Protein AF-T1AIX9-F1 (afdb_monomer_lite)

Radius of gyration: 24.46 Å; chains: 1; bounding box: 57×51×63 Å

Foldseek 3Di:
DDPDPDALALCVQPVVQCPVVVPLAAAEDDAPSHDAPVVLVSGHQHYHPPDCVPPVVVVCCVVVVDPVVSNVSSCVRVVVVCVVVVCVVVPDDDDPPDDPCDPVNVVVVVVCVVVPDDDPDQPPVCPPDDPPDDDDDDDPPSDPDDPDDDPPPPPD

InterPro domains:
  IPR017853 Glycoside hydrolase superfamily [SSF51445] (10-115)
  IPR036881 Glycoside hydrolase family 3 C-terminal domain superfamily [G3DSA:3.40.50.1700] (102-154)
  IPR036962 Glycoside hydrolase, family 3, N-terminal domain superfamily [G3DSA:3.20.20.300] (8-101)
  IPR050288 Cellulose-degrading glycosyl hydrolase 3 [PTHR42715] (10-147)

Organism: NCBI:txid410659

pLDDT: mean 87.43, std 16.59, range [28.42, 98.19]

Sequence (156 aa):
GQRAVQLPEPHLLTNVLRQEWDFSGFVTTDYTALHSLSGAMAGADVELPARLYGRPLQEAVAEGKISRMVINTMVAPVLDQLFRFNLINHPRSATMSAVASTAAHREISTRIAEAGTVLLKNAQHLLPLAASEKIVVIGPAASAQVTVRRWRQCCG

Secondary structure (DSSP, 8-state):
------SS-HIIIIIIIIIIS---S--BPPTT---STHHHHHT--B-SSSSSTTHHHHHHHHTTSS-HHHHHHHHHHHHHHHHHTTTTTSPPP--TTS--S-HHHHHHHHHHHHHT------GGG-PSPPTTS-----STT-SSS----GGGGTT-

Structure (mmCIF, N/CA/C/O backbone):
data_AF-T1AIX9-F1
#
_entry.id   AF-T1AIX9-F1
#
loop_
_atom_site.group_PDB
_atom_site.id
_atom_site.type_symbol
_atom_site.label_atom_id
_atom_site.label_alt_id
_atom_site.label_comp_id
_atom_site.label_asym_id
_atom_site.label_entity_id
_atom_site.label_seq_id
_atom_site.pdbx_PDB_ins_code
_atom_site.Cartn_x
_atom_site.Cartn_y
_atom_site.Cartn_z
_atom_site.occupancy
_atom_site.B_iso_or_equiv
_atom_site.auth_seq_id
_atom_site.auth_comp_id
_atom_site.auth_asym_id
_atom_site.auth_atom_id
_atom_site.pdbx_PDB_model_num
ATOM 1 N N . GLY A 1 1 ? 0.554 29.554 4.368 1.00 33.88 1 GLY A N 1
ATOM 2 C CA . GLY A 1 1 ? -0.177 28.869 5.447 1.00 33.88 1 GLY A CA 1
ATOM 3 C C . GLY A 1 1 ? -0.189 27.395 5.142 1.00 33.88 1 GLY A C 1
ATOM 4 O O . GLY A 1 1 ? -0.842 26.999 4.188 1.00 33.88 1 GLY A O 1
ATOM 5 N N . GLN A 1 2 ? 0.614 26.613 5.859 1.00 30.19 2 GLN A N 1
ATOM 6 C CA . GLN A 1 2 ? 0.671 25.166 5.682 1.00 30.19 2 GLN A CA 1
ATOM 7 C C . GLN A 1 2 ? -0.659 24.589 6.168 1.00 30.19 2 GLN A C 1
ATOM 9 O O . GLN A 1 2 ? -0.965 24.672 7.355 1.00 30.19 2 GLN A O 1
ATOM 14 N N . ARG A 1 3 ? -1.472 24.052 5.250 1.00 37.78 3 ARG A N 1
ATOM 15 C CA . ARG A 1 3 ? -2.524 23.111 5.635 1.00 37.78 3 ARG A CA 1
ATOM 16 C C . ARG A 1 3 ? -1.790 21.938 6.269 1.00 37.78 3 ARG A C 1
ATOM 18 O O . ARG A 1 3 ? -1.126 21.183 5.563 1.00 37.78 3 ARG A O 1
ATOM 25 N N . ALA A 1 4 ? -1.831 21.863 7.596 1.00 39.56 4 ALA A N 1
ATOM 26 C CA . ALA A 1 4 ? -1.485 20.649 8.304 1.00 39.56 4 ALA A CA 1
ATOM 27 C C . ALA A 1 4 ? -2.237 19.506 7.615 1.00 39.56 4 ALA A C 1
ATOM 29 O O . ALA A 1 4 ? -3.404 19.672 7.256 1.00 39.56 4 ALA A O 1
ATOM 30 N N . VAL A 1 5 ? -1.552 18.391 7.370 1.00 43.50 5 VAL A N 1
ATOM 31 C CA . VAL A 1 5 ? -2.204 17.142 6.983 1.00 43.50 5 VAL A CA 1
ATOM 32 C C . VAL A 1 5 ? -3.197 16.849 8.099 1.00 43.50 5 VAL A C 1
ATOM 34 O O . VAL A 1 5 ? -2.815 16.492 9.212 1.00 43.50 5 VAL A O 1
ATOM 37 N N . GLN A 1 6 ? -4.456 17.185 7.840 1.00 44.22 6 GLN A N 1
ATOM 38 C CA . GLN A 1 6 ? -5.519 17.050 8.810 1.00 44.22 6 GLN A CA 1
ATOM 39 C C . GLN A 1 6 ? -5.670 15.548 9.067 1.00 44.22 6 GLN A C 1
ATOM 41 O O . GLN A 1 6 ? -5.552 14.751 8.136 1.00 44.22 6 GLN A O 1
ATOM 46 N N . LEU A 1 7 ? -5.853 15.208 10.345 1.00 50.72 7 LEU A N 1
ATOM 47 C CA . LEU A 1 7 ? -6.181 13.890 10.903 1.00 50.72 7 LEU A CA 1
ATOM 48 C C . LEU A 1 7 ? -7.071 13.058 9.962 1.00 50.72 7 LEU A C 1
ATOM 50 O O . LEU A 1 7 ? -7.785 13.672 9.172 1.00 50.72 7 LEU A O 1
ATOM 54 N N . PRO A 1 8 ? -7.101 11.711 10.066 1.00 56.38 8 PRO A N 1
ATOM 55 C CA . PRO A 1 8 ? -8.017 10.886 9.274 1.00 56.38 8 PRO A CA 1
ATOM 56 C C . PRO A 1 8 ? -9.398 11.537 9.247 1.00 56.38 8 PRO A C 1
ATOM 58 O O . PRO A 1 8 ? -10.033 11.748 10.279 1.00 56.38 8 PRO A O 1
ATOM 61 N N . GLU A 1 9 ? -9.765 11.995 8.060 1.00 68.56 9 GLU A N 1
ATOM 62 C CA . GLU A 1 9 ? -10.901 12.870 7.862 1.00 68.56 9 GLU A CA 1
ATOM 63 C C . GLU A 1 9 ? -12.065 11.953 7.464 1.00 68.56 9 GLU A C 1
ATOM 65 O O . GLU A 1 9 ? -11.905 11.153 6.532 1.00 68.56 9 GLU A O 1
ATOM 70 N N . PRO A 1 10 ? -13.193 11.974 8.202 1.00 80.12 10 PRO A N 1
ATOM 71 C CA . PRO A 1 10 ? -14.295 11.051 7.960 1.00 80.12 10 PRO A CA 1
ATOM 72 C C . PRO A 1 10 ? -14.787 11.070 6.513 1.00 80.12 10 PRO A C 1
ATOM 74 O O . PRO A 1 10 ? -15.160 10.019 5.996 1.00 80.12 10 PRO A O 1
ATOM 77 N N . HIS A 1 11 ? -14.757 12.214 5.825 1.00 90.56 11 HIS A N 1
ATOM 78 C CA . HIS A 1 11 ? -15.195 12.260 4.437 1.00 90.56 11 HIS A CA 1
ATOM 79 C C . HIS A 1 11 ? -14.294 11.436 3.502 1.00 90.56 11 HIS A C 1
ATOM 81 O O . HIS A 1 11 ? -14.835 10.681 2.700 1.00 90.56 11 HIS A O 1
ATOM 87 N N . LEU A 1 12 ? -12.964 11.441 3.636 1.00 94.50 12 LEU A N 1
ATOM 88 C CA . LEU A 1 12 ? -12.120 10.567 2.802 1.00 94.50 12 LEU A CA 1
ATOM 89 C C . LEU A 1 12 ? -12.279 9.075 3.129 1.00 94.50 12 LEU A C 1
ATOM 91 O O . LEU A 1 12 ? -12.477 8.261 2.228 1.00 94.50 12 LEU A O 1
ATOM 95 N N . LEU A 1 13 ? -12.167 8.701 4.406 1.00 94.38 13 LEU A N 1
ATOM 96 C CA . LEU A 1 13 ? -12.134 7.286 4.799 1.00 94.38 13 LEU A CA 1
ATOM 97 C C . LEU A 1 13 ? -13.515 6.631 4.842 1.00 94.38 13 LEU A C 1
ATOM 99 O O . LEU A 1 13 ? -13.611 5.417 4.682 1.00 94.38 13 LEU A O 1
ATOM 103 N N . THR A 1 14 ? -14.574 7.406 5.065 1.00 92.06 14 THR A N 1
ATOM 104 C CA . THR A 1 14 ? -15.940 6.882 5.141 1.00 92.06 14 THR A CA 1
ATOM 105 C C . THR A 1 14 ? -16.732 7.248 3.896 1.00 92.06 14 THR A C 1
ATOM 107 O O . THR A 1 14 ? -17.184 6.344 3.199 1.00 92.06 14 THR A O 1
ATOM 110 N N . ASN A 1 15 ? -16.880 8.534 3.571 1.00 94.12 15 ASN A N 1
ATOM 111 C CA . ASN A 1 15 ? -17.755 8.927 2.463 1.00 94.12 15 ASN A CA 1
ATOM 112 C C . ASN A 1 15 ? -17.165 8.487 1.116 1.00 94.12 15 ASN A C 1
ATOM 114 O O . ASN A 1 15 ? -17.794 7.727 0.392 1.00 94.12 15 ASN A O 1
ATOM 118 N N . VAL A 1 16 ? -15.928 8.869 0.808 1.00 96.44 16 VAL A N 1
ATOM 119 C CA . VAL A 1 16 ? -15.311 8.519 -0.477 1.00 96.44 16 VAL A CA 1
ATOM 120 C C . VAL A 1 16 ? -14.956 7.033 -0.516 1.00 96.44 16 VAL A C 1
ATOM 122 O O . VAL A 1 16 ? -15.467 6.287 -1.347 1.00 96.44 16 VAL A O 1
ATOM 125 N N . LEU A 1 17 ? -14.103 6.570 0.401 1.00 96.62 17 LEU A N 1
ATOM 126 C CA . LEU A 1 17 ? -13.571 5.210 0.331 1.00 96.62 17 LEU A CA 1
ATOM 127 C C . LEU A 1 17 ? -14.654 4.138 0.532 1.00 96.62 17 LEU A C 1
ATOM 129 O O . LEU A 1 17 ? -14.712 3.186 -0.241 1.00 96.62 17 LEU A O 1
ATOM 133 N N . ARG A 1 18 ? -15.503 4.256 1.560 1.00 94.25 18 ARG A N 1
ATOM 134 C CA . ARG A 1 18 ? -16.483 3.202 1.873 1.00 94.25 18 ARG A CA 1
ATOM 135 C C . ARG A 1 18 ? -17.811 3.382 1.148 1.00 94.25 18 ARG A C 1
ATOM 137 O O . ARG A 1 18 ? -18.366 2.382 0.722 1.00 94.25 18 ARG A O 1
ATOM 144 N N . GLN A 1 19 ? -18.337 4.604 1.026 1.00 95.25 19 GLN A N 1
ATOM 145 C CA . GLN A 1 19 ? -19.666 4.810 0.430 1.00 95.25 19 GLN A CA 1
ATOM 146 C C . GLN A 1 19 ? -19.600 4.987 -1.090 1.00 95.25 19 GLN A C 1
ATOM 148 O O . GLN A 1 19 ? -20.379 4.359 -1.798 1.00 95.25 19 GLN A O 1
ATOM 153 N N . GLU A 1 20 ? -18.687 5.813 -1.607 1.00 97.62 20 GLU A N 1
ATOM 154 C CA . GLU A 1 20 ? -18.604 6.069 -3.052 1.00 97.62 20 GLU A CA 1
ATOM 155 C C . GLU A 1 20 ? -17.850 4.964 -3.802 1.00 97.62 20 GLU A C 1
ATOM 157 O O . GLU A 1 20 ? -18.263 4.574 -4.892 1.00 97.62 20 GLU A O 1
ATOM 162 N N . TRP A 1 21 ? -16.744 4.460 -3.245 1.00 97.88 21 TRP A N 1
ATOM 163 C CA . TRP A 1 21 ? -15.929 3.416 -3.887 1.00 97.88 21 TRP A CA 1
ATOM 164 C C . TRP A 1 21 ? -16.307 1.992 -3.472 1.00 97.88 21 TRP A C 1
ATOM 166 O O . TRP A 1 21 ? -15.726 1.044 -4.000 1.00 97.88 21 TRP A O 1
ATOM 176 N N . ASP A 1 22 ? -17.250 1.841 -2.537 1.00 97.12 22 ASP A N 1
ATOM 177 C CA . ASP A 1 22 ? -17.715 0.546 -2.019 1.00 97.12 22 ASP A CA 1
ATOM 178 C C . ASP A 1 22 ? -16.568 -0.341 -1.487 1.00 97.12 22 ASP A C 1
ATOM 180 O O . ASP A 1 22 ? -16.527 -1.562 -1.661 1.00 97.12 22 ASP A O 1
ATOM 184 N N . PHE A 1 23 ? -15.561 0.274 -0.852 1.00 96.50 23 PHE A N 1
ATOM 185 C CA . PHE A 1 23 ? -14.444 -0.475 -0.286 1.00 96.50 23 PHE A CA 1
ATOM 186 C C . PHE A 1 23 ? -14.866 -1.234 0.978 1.00 96.50 23 PHE A C 1
ATOM 188 O O . PHE A 1 23 ? -15.108 -0.648 2.037 1.00 96.50 23 PHE A O 1
ATOM 195 N N . SER A 1 24 ? -14.862 -2.564 0.885 1.00 93.12 24 SER A N 1
ATOM 196 C CA . SER A 1 24 ? -15.272 -3.472 1.963 1.00 93.12 24 SER A CA 1
ATOM 197 C C . SER A 1 24 ? -14.121 -4.006 2.830 1.00 93.12 24 SER A C 1
ATOM 199 O O . SER A 1 24 ? -14.346 -4.816 3.728 1.00 93.12 24 SER A O 1
ATOM 201 N N . GLY A 1 25 ? -12.877 -3.605 2.553 1.00 95.69 25 GLY A N 1
ATOM 202 C CA . GLY A 1 25 ? -11.706 -4.033 3.319 1.00 95.69 25 GLY A CA 1
ATOM 203 C C . GLY A 1 25 ? -11.491 -3.230 4.605 1.00 95.69 25 GLY A C 1
ATOM 204 O O . GLY A 1 25 ? -12.306 -2.389 4.997 1.00 95.69 25 GLY A O 1
ATOM 205 N N . PHE A 1 26 ? -10.352 -3.482 5.255 1.00 96.75 26 PHE A N 1
ATOM 206 C CA . PHE A 1 26 ? -9.911 -2.704 6.412 1.00 96.75 26 PHE A CA 1
ATOM 207 C C . PHE A 1 26 ? -8.855 -1.661 6.022 1.00 96.75 26 PHE A C 1
ATOM 209 O O . PHE A 1 26 ? -8.093 -1.847 5.071 1.00 96.75 26 PHE A O 1
ATOM 216 N N . VAL A 1 27 ? -8.794 -0.569 6.780 1.00 96.31 27 VAL A N 1
ATOM 217 C CA . VAL A 1 27 ? -7.857 0.544 6.609 1.00 96.31 27 VAL A CA 1
ATOM 218 C C . VAL A 1 27 ? -6.801 0.487 7.706 1.00 96.31 27 VAL A C 1
ATOM 220 O O . VAL A 1 27 ? -7.118 0.557 8.892 1.00 96.31 27 VAL A O 1
ATOM 223 N N . THR A 1 28 ? -5.532 0.405 7.316 1.00 95.56 28 THR A N 1
ATOM 224 C CA . THR A 1 28 ? -4.402 0.556 8.240 1.00 95.56 28 THR A CA 1
ATOM 225 C C . THR A 1 28 ? -3.818 1.960 8.138 1.00 95.56 28 THR A C 1
ATOM 227 O O . THR A 1 28 ? -3.709 2.508 7.040 1.00 95.56 28 THR A O 1
ATOM 230 N N . THR A 1 29 ? -3.416 2.548 9.262 1.00 94.06 29 THR A N 1
ATOM 231 C CA . THR A 1 29 ? -2.662 3.806 9.243 1.00 94.06 29 THR A CA 1
ATOM 232 C C . THR A 1 29 ? -1.244 3.561 8.744 1.00 94.06 29 THR A C 1
ATOM 234 O O . THR A 1 29 ? -0.691 2.478 8.938 1.00 94.06 29 THR A O 1
ATOM 237 N N . ASP A 1 30 ? -0.627 4.587 8.158 1.00 93.38 30 ASP A N 1
ATOM 238 C CA . ASP A 1 30 ? 0.824 4.597 7.963 1.00 93.38 30 ASP A CA 1
ATOM 239 C C . ASP A 1 30 ? 1.543 4.756 9.318 1.00 93.38 30 ASP A C 1
ATOM 241 O O . ASP A 1 30 ? 0.925 5.088 10.342 1.00 93.38 30 ASP A O 1
ATOM 245 N N . TYR A 1 31 ? 2.850 4.511 9.331 1.00 91.69 31 TYR A N 1
ATOM 246 C CA . TYR A 1 31 ? 3.672 4.471 10.529 1.00 91.69 31 TYR A CA 1
ATOM 247 C C . TYR A 1 31 ? 3.639 5.815 11.268 1.00 91.69 31 TYR A C 1
ATOM 249 O O . TYR A 1 31 ? 4.104 6.837 10.767 1.00 91.69 31 TYR A O 1
ATOM 257 N N . THR A 1 32 ? 3.111 5.815 12.493 1.00 90.75 32 THR A N 1
ATOM 258 C CA . THR A 1 32 ? 2.926 6.979 13.379 1.00 90.75 32 THR A CA 1
ATOM 259 C C . THR A 1 32 ? 1.992 8.074 12.852 1.00 90.75 32 THR A C 1
ATOM 261 O O . THR A 1 32 ? 1.949 9.160 13.430 1.00 90.75 32 THR A O 1
ATOM 264 N N . ALA A 1 33 ? 1.208 7.799 11.803 1.00 90.19 33 ALA A N 1
ATOM 265 C CA . ALA A 1 33 ? 0.306 8.786 11.202 1.00 90.19 33 ALA A CA 1
ATOM 266 C C . ALA A 1 33 ? -0.880 9.163 12.107 1.00 90.19 33 ALA A C 1
ATOM 268 O O . ALA A 1 33 ? -1.507 10.206 11.925 1.00 90.19 33 ALA A O 1
ATOM 269 N N . LEU A 1 34 ? -1.203 8.320 13.090 1.00 90.19 34 LEU A N 1
ATOM 270 C CA . LEU A 1 34 ? -2.278 8.588 14.030 1.00 90.19 34 LEU A CA 1
ATOM 271 C C . LEU A 1 34 ? -1.780 9.426 15.217 1.00 90.19 34 LEU A C 1
ATOM 273 O O . LEU A 1 34 ? -0.795 9.093 15.876 1.00 90.19 34 LEU A O 1
ATOM 277 N N . HIS A 1 35 ? -2.481 10.524 15.505 1.00 89.69 35 HIS A N 1
ATOM 278 C CA . HIS A 1 35 ? -2.123 11.458 16.585 1.00 89.69 35 HIS A CA 1
ATOM 279 C C . HIS A 1 35 ? -3.191 11.571 17.681 1.00 89.69 35 HIS A C 1
ATOM 281 O O . HIS A 1 35 ? -2.955 12.197 18.711 1.00 89.69 35 HIS A O 1
ATOM 287 N N . SER A 1 36 ? -4.369 10.976 17.480 1.00 92.31 36 SER A N 1
ATOM 288 C CA . SER A 1 36 ? -5.433 10.902 18.485 1.00 92.31 36 SER A CA 1
ATOM 289 C C . SER A 1 36 ? -6.406 9.760 18.183 1.00 92.31 36 SER A C 1
ATOM 291 O O . SER A 1 36 ? -6.419 9.211 17.082 1.00 92.31 36 SER A O 1
ATOM 293 N N . LEU A 1 37 ? -7.278 9.440 19.143 1.00 93.38 37 LEU A N 1
ATOM 294 C CA . LEU A 1 37 ? -8.320 8.419 18.979 1.00 93.38 37 LEU A CA 1
ATOM 295 C C . LEU A 1 37 ? -9.414 8.806 17.969 1.00 93.38 37 LEU A C 1
ATOM 297 O O . LEU A 1 37 ? -10.221 7.958 17.601 1.00 93.38 37 LEU A O 1
ATOM 301 N N . SER A 1 38 ? -9.428 10.052 17.479 1.00 91.31 38 SER A N 1
ATOM 302 C CA . SER A 1 38 ? -10.388 10.499 16.459 1.00 91.31 38 SER A CA 1
ATOM 303 C C . SER A 1 38 ? -10.340 9.657 15.181 1.00 91.31 38 SER A C 1
ATOM 305 O O . SER A 1 38 ? -11.371 9.482 14.540 1.00 91.31 38 SER A O 1
ATOM 307 N N . GLY A 1 39 ? -9.197 9.040 14.857 1.00 90.88 39 GLY A N 1
ATOM 308 C CA . GLY A 1 39 ? -9.112 8.146 13.702 1.00 90.88 39 GLY A CA 1
ATOM 309 C C . GLY A 1 39 ? -9.988 6.906 13.791 1.00 90.88 39 GLY A C 1
ATOM 310 O O . GLY A 1 39 ? -10.424 6.421 12.753 1.00 90.88 39 GLY A O 1
ATOM 311 N N . ALA A 1 40 ? -10.313 6.442 15.005 1.00 92.12 40 ALA A N 1
ATOM 312 C CA . ALA A 1 40 ? -11.224 5.308 15.177 1.00 92.12 40 ALA A CA 1
ATOM 313 C C . ALA A 1 40 ? -12.631 5.675 14.681 1.00 92.12 40 ALA A C 1
ATOM 315 O O . ALA A 1 40 ? -13.288 4.902 13.998 1.00 92.12 40 ALA A O 1
ATOM 316 N N . MET A 1 41 ? -13.060 6.908 14.966 1.00 91.19 41 MET A N 1
ATOM 317 C CA . MET A 1 41 ? -14.337 7.456 14.500 1.00 91.19 41 MET A CA 1
ATOM 318 C C . MET A 1 41 ? -14.312 7.827 13.012 1.00 91.19 41 MET A C 1
ATOM 320 O O . MET A 1 41 ? -15.358 7.850 12.375 1.00 91.19 41 MET A O 1
ATOM 324 N N . ALA A 1 42 ? -13.136 8.137 12.464 1.00 91.94 42 ALA A N 1
ATOM 325 C CA . ALA A 1 42 ? -12.984 8.511 11.063 1.00 91.94 42 ALA A CA 1
ATOM 326 C C . ALA A 1 42 ? -12.939 7.313 10.102 1.00 91.94 42 ALA A C 1
ATOM 328 O O . ALA A 1 42 ? -13.153 7.504 8.909 1.00 91.94 42 ALA A O 1
ATOM 329 N N . GLY A 1 43 ? -12.676 6.100 10.604 1.00 92.25 43 GLY A N 1
ATOM 330 C CA . GLY A 1 43 ? -12.686 4.866 9.810 1.00 92.25 43 GLY A CA 1
ATOM 331 C C . GLY A 1 43 ? -11.319 4.212 9.594 1.00 92.25 43 GLY A C 1
ATOM 332 O O . GLY A 1 43 ? -11.190 3.416 8.664 1.00 92.25 43 GLY A O 1
ATOM 333 N N . ALA A 1 44 ? -10.311 4.545 10.411 1.00 94.88 44 ALA A N 1
ATOM 334 C CA . ALA A 1 44 ? -9.064 3.785 10.486 1.00 94.88 44 ALA A CA 1
ATOM 335 C C . ALA A 1 44 ? -9.248 2.567 11.406 1.00 94.88 44 ALA A C 1
ATOM 337 O O . ALA A 1 44 ? -9.616 2.719 12.568 1.00 94.88 44 ALA A O 1
ATOM 338 N N . ASP A 1 45 ? -8.967 1.371 10.894 1.00 95.75 45 ASP A N 1
ATOM 339 C CA . ASP A 1 45 ? -9.277 0.108 11.573 1.00 95.75 45 ASP A CA 1
ATOM 340 C C . ASP A 1 45 ? -8.069 -0.449 12.339 1.00 95.75 45 ASP A C 1
ATOM 342 O O . ASP A 1 45 ? -8.210 -0.999 13.431 1.00 95.75 45 ASP A O 1
ATOM 346 N N . VAL A 1 46 ? -6.866 -0.283 11.777 1.00 96.06 46 VAL A N 1
ATOM 347 C CA . VAL A 1 46 ? -5.602 -0.796 12.328 1.00 96.06 46 VAL A CA 1
ATOM 348 C C . VAL A 1 46 ? -4.580 0.335 12.435 1.00 96.06 46 VAL A C 1
ATOM 350 O O . VAL A 1 46 ? -4.364 1.080 11.485 1.00 96.06 46 VAL A O 1
ATOM 353 N N . GLU A 1 47 ? -3.922 0.460 13.587 1.00 94.81 47 GLU A N 1
ATOM 354 C CA . GLU A 1 47 ? -2.874 1.461 13.819 1.00 94.81 47 GLU A CA 1
ATOM 355 C C . GLU A 1 47 ? -1.473 0.861 13.634 1.00 94.81 47 GLU A C 1
ATOM 357 O O . GLU A 1 47 ? -1.169 -0.210 14.169 1.00 94.81 47 GLU A O 1
ATOM 362 N N . LEU A 1 48 ? -0.590 1.600 12.957 1.00 93.00 48 LEU A N 1
ATOM 363 C CA . LEU A 1 48 ? 0.841 1.309 12.876 1.00 93.00 48 LEU A CA 1
ATOM 364 C C . LEU A 1 48 ? 1.688 2.478 13.412 1.00 93.00 48 LEU A C 1
ATOM 366 O O . LEU A 1 48 ? 1.510 3.606 12.959 1.00 93.00 48 LEU A O 1
ATOM 370 N N . PRO A 1 49 ? 2.670 2.234 14.301 1.00 91.50 49 PRO A N 1
ATOM 371 C CA . PRO A 1 49 ? 2.696 1.125 15.254 1.00 91.50 49 PRO A CA 1
ATOM 372 C C . PRO A 1 49 ? 1.601 1.319 16.317 1.00 91.50 49 PRO A C 1
ATOM 374 O O . PRO A 1 49 ? 1.166 2.441 16.560 1.00 91.50 49 PRO A O 1
ATOM 377 N N . ALA A 1 50 ? 1.200 0.249 17.002 1.00 84.94 50 ALA A N 1
ATOM 378 C CA . ALA A 1 50 ? 0.182 0.328 18.048 1.00 84.94 50 ALA A CA 1
ATOM 379 C C . ALA A 1 50 ? 0.643 1.215 19.227 1.00 84.94 50 ALA A C 1
ATOM 381 O O . ALA A 1 50 ? 1.499 0.817 20.022 1.00 84.94 50 ALA A O 1
ATOM 382 N N . ARG A 1 51 ? 0.073 2.418 19.349 1.00 89.38 51 ARG A N 1
ATOM 383 C CA . ARG A 1 51 ? 0.353 3.397 20.418 1.00 89.38 51 ARG A CA 1
ATOM 384 C C . ARG A 1 51 ? -0.927 3.955 21.030 1.00 89.38 51 ARG A C 1
ATOM 386 O O . ARG A 1 51 ? -0.985 4.134 22.244 1.00 89.38 51 ARG A O 1
ATOM 393 N N . LEU A 1 52 ? -1.941 4.215 20.211 1.00 94.00 52 LEU A N 1
ATOM 394 C CA . LEU A 1 52 ? -3.231 4.779 20.599 1.00 94.00 52 LEU A CA 1
ATOM 395 C C . LEU A 1 52 ? -4.323 3.708 20.698 1.00 94.00 52 LEU A C 1
ATOM 397 O O . LEU A 1 52 ? -5.118 3.743 21.635 1.00 94.00 52 LEU A O 1
ATOM 401 N N . TYR A 1 53 ? -4.349 2.726 19.796 1.00 95.00 53 TYR A N 1
ATOM 402 C CA . TYR A 1 53 ? -5.375 1.672 19.755 1.00 95.00 53 TYR A CA 1
ATOM 403 C C . TYR A 1 53 ? -5.143 0.526 20.746 1.00 95.00 53 TYR A C 1
ATOM 405 O O . TYR A 1 53 ? -5.959 -0.386 20.841 1.00 95.00 53 TYR A O 1
ATOM 413 N N . GLY A 1 54 ? -4.058 0.586 21.522 1.00 93.00 54 GLY A N 1
ATOM 414 C CA . GLY A 1 54 ? -3.856 -0.267 22.691 1.00 93.00 54 GLY A CA 1
ATOM 415 C C . GLY A 1 54 ? -4.632 0.238 23.912 1.00 93.00 54 GLY A C 1
ATOM 416 O O . GLY A 1 54 ? -5.842 0.460 23.871 1.00 93.00 54 GLY A O 1
ATOM 417 N N . ARG A 1 55 ? -3.911 0.457 25.019 1.00 95.19 55 ARG A N 1
ATOM 418 C CA . ARG A 1 55 ? -4.492 0.918 26.291 1.00 95.19 55 ARG A CA 1
ATOM 419 C C . ARG A 1 55 ? -5.353 2.194 26.167 1.00 95.19 55 ARG A C 1
ATOM 421 O O . ARG A 1 55 ? -6.450 2.177 26.719 1.00 95.19 55 ARG A O 1
ATOM 428 N N . PRO A 1 56 ? -4.948 3.255 25.436 1.00 96.06 56 PRO A N 1
ATOM 429 C CA . PRO A 1 56 ? -5.732 4.495 25.405 1.00 96.06 56 PRO A CA 1
ATOM 430 C C . PRO A 1 56 ? -7.136 4.322 24.807 1.00 96.06 56 PRO A C 1
ATOM 432 O O . PRO A 1 56 ? -8.108 4.853 25.341 1.00 96.06 56 PRO A O 1
ATOM 435 N N . LEU A 1 57 ? -7.270 3.557 23.719 1.00 95.88 57 LEU A N 1
ATOM 436 C CA . LEU A 1 57 ? -8.575 3.255 23.128 1.00 95.88 57 LEU A CA 1
ATOM 437 C C . LEU A 1 57 ? -9.430 2.388 24.059 1.00 95.88 57 LEU A C 1
ATOM 439 O O . LEU A 1 57 ? -10.629 2.631 24.189 1.00 95.88 57 LEU A O 1
ATOM 443 N N . GLN A 1 58 ? -8.820 1.411 24.735 1.00 96.12 58 GLN A N 1
ATOM 444 C CA . GLN A 1 58 ? -9.517 0.571 25.710 1.00 96.12 58 GLN A CA 1
ATOM 445 C C . GLN A 1 58 ? -10.112 1.403 26.857 1.00 96.12 58 GLN A C 1
ATOM 447 O O . GLN A 1 58 ? -11.279 1.212 27.204 1.00 96.12 58 GLN A O 1
ATOM 452 N N . GLU A 1 59 ? -9.339 2.339 27.411 1.00 97.56 59 GLU A N 1
ATOM 453 C CA . GLU A 1 59 ? -9.787 3.263 28.462 1.00 97.56 59 GLU A CA 1
ATOM 454 C C . GLU A 1 59 ? -10.917 4.169 27.958 1.00 97.56 59 GLU A C 1
ATOM 456 O O . GLU A 1 59 ? -11.962 4.266 28.598 1.00 97.56 59 GLU A O 1
ATOM 461 N N . ALA A 1 60 ? -10.782 4.747 26.760 1.00 97.06 60 ALA A N 1
ATOM 462 C CA . ALA A 1 60 ? -11.819 5.599 26.178 1.00 97.06 60 ALA A CA 1
ATOM 463 C C . ALA A 1 60 ? -13.153 4.863 25.950 1.00 97.06 60 ALA A C 1
ATOM 465 O O . ALA A 1 60 ? -14.219 5.463 26.097 1.00 97.06 60 ALA A O 1
ATOM 466 N N . VAL A 1 61 ? -13.115 3.571 25.612 1.00 97.31 61 VAL A N 1
ATOM 467 C CA . VAL A 1 61 ? -14.326 2.741 25.501 1.00 97.31 61 VAL A CA 1
ATOM 468 C C . VAL A 1 61 ? -14.907 2.421 26.879 1.00 97.31 61 VAL A C 1
ATOM 470 O O . VAL A 1 61 ? -16.123 2.487 27.052 1.00 97.31 61 VAL A O 1
ATOM 473 N N . ALA A 1 62 ? -14.065 2.098 27.866 1.00 97.56 62 ALA A N 1
ATOM 474 C CA . ALA A 1 62 ? -14.505 1.814 29.234 1.00 97.56 62 ALA A CA 1
ATOM 475 C C . ALA A 1 62 ? -15.162 3.035 29.903 1.00 97.56 62 ALA A C 1
ATOM 477 O O . ALA A 1 62 ? -16.149 2.892 30.620 1.00 97.56 62 ALA A O 1
ATOM 478 N N . GLU A 1 63 ? -14.656 4.232 29.613 1.00 97.62 63 GLU A N 1
ATOM 479 C CA . GLU A 1 63 ? -15.199 5.512 30.079 1.00 97.62 63 GLU A CA 1
ATOM 480 C C . GLU A 1 63 ? -16.411 5.998 29.262 1.00 97.62 63 GLU A C 1
ATOM 482 O O . GLU A 1 63 ? -16.978 7.047 29.563 1.00 97.62 63 GLU A O 1
ATOM 487 N N . GLY A 1 64 ? -16.803 5.282 28.203 1.00 96.06 64 GLY A N 1
ATOM 488 C CA . GLY A 1 64 ? -17.925 5.656 27.337 1.00 96.06 64 GLY A CA 1
ATOM 489 C C . GLY A 1 64 ? -17.652 6.833 26.392 1.00 96.06 64 GLY A C 1
ATOM 490 O O . GLY A 1 64 ? -18.568 7.285 25.708 1.00 96.06 64 GLY A O 1
ATOM 491 N N . LYS A 1 65 ? -16.404 7.316 26.301 1.00 96.00 65 LYS A N 1
ATOM 492 C CA . LYS A 1 65 ? -15.991 8.370 25.354 1.00 96.00 65 LYS A CA 1
ATOM 493 C C . LYS A 1 65 ? -16.040 7.894 23.903 1.00 96.00 65 LYS A C 1
ATOM 495 O O . LYS A 1 65 ? -16.265 8.695 23.000 1.00 96.00 65 LYS A O 1
ATOM 500 N N . ILE A 1 66 ? -15.815 6.600 23.677 1.00 95.19 66 ILE A N 1
ATOM 501 C CA . ILE A 1 66 ? -15.946 5.947 22.372 1.00 95.19 66 ILE A CA 1
ATOM 502 C C . ILE A 1 66 ? -16.924 4.784 22.510 1.00 95.19 66 ILE A C 1
ATOM 504 O O . ILE A 1 66 ? -16.787 3.936 23.390 1.00 95.19 66 ILE A O 1
ATOM 508 N N . SER A 1 67 ? -17.919 4.731 21.626 1.00 96.25 67 SER A N 1
ATOM 509 C CA . SER A 1 67 ? -18.890 3.638 21.623 1.00 96.25 67 SER A CA 1
ATOM 510 C C . SER A 1 67 ? -18.225 2.316 21.245 1.00 96.25 67 SER A C 1
ATOM 512 O O . SER A 1 67 ? -17.456 2.245 20.287 1.00 96.25 67 SER A O 1
ATOM 514 N N . ARG A 1 68 ? -18.610 1.228 21.922 1.00 95.69 68 ARG A N 1
ATOM 515 C CA . ARG A 1 68 ? -18.219 -0.139 21.539 1.00 95.69 68 ARG A CA 1
ATOM 516 C C . ARG A 1 68 ? -18.600 -0.473 20.090 1.00 95.69 68 ARG A C 1
ATOM 518 O O . ARG A 1 68 ? -17.924 -1.282 19.466 1.00 95.69 68 ARG A O 1
ATOM 525 N N . MET A 1 69 ? -19.631 0.173 19.541 1.00 96.19 69 MET A N 1
ATOM 526 C CA . MET A 1 69 ? -20.009 0.004 18.135 1.00 96.19 69 MET A CA 1
ATOM 527 C C . MET A 1 69 ? -18.881 0.408 17.179 1.00 96.19 69 MET A C 1
ATOM 529 O O . MET A 1 69 ? -18.676 -0.266 16.179 1.00 96.19 69 MET A O 1
ATOM 533 N N . VAL A 1 70 ? -18.108 1.447 17.513 1.00 94.75 70 VAL A N 1
ATOM 534 C CA . VAL A 1 70 ? -16.955 1.885 16.707 1.00 94.75 70 VAL A CA 1
ATOM 535 C C . VAL A 1 70 ? -15.933 0.755 16.602 1.00 94.75 70 VAL A C 1
ATOM 537 O O . VAL A 1 70 ? -15.485 0.429 15.510 1.00 94.75 70 VAL A O 1
ATOM 540 N N . ILE A 1 71 ? -15.650 0.079 17.720 1.00 95.75 71 ILE A N 1
ATOM 541 C CA . ILE A 1 71 ? -14.737 -1.069 17.748 1.00 95.75 71 ILE A CA 1
ATOM 542 C C . ILE A 1 71 ? -15.270 -2.225 16.898 1.00 95.75 71 ILE A C 1
ATOM 544 O O . ILE A 1 71 ? -14.511 -2.827 16.145 1.00 95.75 71 ILE A O 1
ATOM 548 N N . ASN A 1 72 ? -16.569 -2.525 16.981 1.00 95.88 72 ASN A N 1
ATOM 549 C CA . ASN A 1 72 ? -17.174 -3.579 16.164 1.00 95.88 72 ASN A CA 1
ATOM 550 C C . ASN A 1 72 ? -17.040 -3.271 14.666 1.00 95.88 72 ASN A C 1
ATOM 552 O O . ASN A 1 72 ? -16.665 -4.157 13.899 1.00 95.88 72 ASN A O 1
ATOM 556 N N . THR A 1 73 ? -17.291 -2.020 14.265 1.00 94.50 73 THR A N 1
ATOM 557 C CA . THR A 1 73 ? -17.124 -1.564 12.879 1.00 94.50 73 THR A CA 1
ATOM 558 C C . THR A 1 73 ? -15.676 -1.692 12.410 1.00 94.50 73 THR A C 1
ATOM 560 O O . THR A 1 73 ? -15.456 -2.144 11.292 1.00 94.50 73 THR A O 1
ATOM 563 N N . MET A 1 74 ? -14.697 -1.364 13.261 1.00 95.62 74 MET A N 1
ATOM 564 C CA . MET A 1 74 ? -13.270 -1.479 12.929 1.00 95.62 74 MET A CA 1
ATOM 565 C C . MET A 1 74 ? -12.810 -2.936 12.787 1.00 95.62 74 MET A C 1
ATOM 567 O O . MET A 1 74 ? -12.038 -3.283 11.896 1.00 95.62 74 MET A O 1
ATOM 571 N N . VAL A 1 75 ? -13.271 -3.815 13.681 1.00 96.62 75 VAL A N 1
ATOM 572 C CA . VAL A 1 75 ? -12.799 -5.207 13.754 1.00 96.62 75 VAL A CA 1
ATOM 573 C C . VAL A 1 75 ? -13.463 -6.098 12.701 1.00 96.62 75 VAL A C 1
ATOM 575 O O . VAL A 1 75 ? -12.826 -7.034 12.215 1.00 96.62 75 VAL A O 1
ATOM 578 N N . ALA A 1 76 ? -14.710 -5.819 12.312 1.00 96.56 76 ALA A N 1
ATOM 579 C CA . ALA A 1 76 ? -15.447 -6.619 11.333 1.00 96.56 76 ALA A CA 1
ATOM 580 C C . ALA A 1 76 ? -14.691 -6.853 10.002 1.00 96.56 76 ALA A C 1
ATOM 582 O O . ALA A 1 76 ? -14.508 -8.020 9.649 1.00 96.56 76 ALA A O 1
ATOM 583 N N . PRO A 1 77 ? -14.185 -5.828 9.283 1.00 96.38 77 PRO A N 1
ATOM 584 C CA . PRO A 1 77 ? -13.464 -6.043 8.027 1.00 96.38 77 PRO A CA 1
ATOM 585 C C . PRO A 1 77 ? -12.110 -6.741 8.224 1.00 96.38 77 PRO A C 1
ATOM 587 O O . PRO A 1 77 ? -11.650 -7.458 7.336 1.00 96.38 77 PRO A O 1
ATOM 590 N N . VAL A 1 78 ? -11.469 -6.586 9.389 1.00 96.81 78 VAL A N 1
ATOM 591 C CA . VAL A 1 78 ? -10.236 -7.319 9.724 1.00 96.81 78 VAL A CA 1
ATOM 592 C C . VAL A 1 78 ? -10.535 -8.810 9.862 1.00 96.81 78 VAL A C 1
ATOM 594 O O . VAL A 1 78 ? -9.857 -9.637 9.250 1.00 96.81 78 VAL A O 1
ATOM 597 N N . LEU A 1 79 ? -11.572 -9.159 10.628 1.00 96.31 79 LEU A N 1
ATOM 598 C CA . LEU A 1 79 ? -12.011 -10.545 10.788 1.00 96.31 79 LEU A CA 1
ATOM 599 C C . LEU A 1 79 ? -12.456 -11.150 9.456 1.00 96.31 79 LEU A C 1
ATOM 601 O O . LEU A 1 79 ? -12.076 -12.281 9.166 1.00 96.31 79 LEU A O 1
ATOM 605 N N . ASP A 1 80 ? -13.190 -10.399 8.632 1.00 96.25 80 ASP A N 1
ATOM 606 C CA . ASP A 1 80 ? -13.585 -10.838 7.292 1.00 96.25 80 ASP A CA 1
AT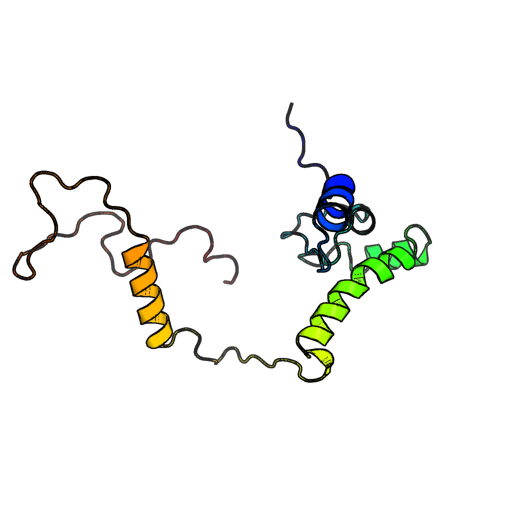OM 607 C C . ASP A 1 80 ? -12.366 -11.252 6.456 1.00 96.25 80 ASP A C 1
ATOM 609 O O . ASP A 1 80 ? -12.331 -12.363 5.926 1.00 96.25 80 ASP A O 1
ATOM 613 N N . GLN A 1 81 ? -11.302 -10.437 6.425 1.00 95.75 81 GLN A N 1
ATOM 614 C CA . GLN A 1 81 ? -10.078 -10.824 5.717 1.00 95.75 81 GLN A CA 1
ATOM 615 C C . GLN A 1 81 ? -9.397 -12.047 6.352 1.00 95.75 81 GLN A C 1
ATOM 617 O O . GLN A 1 81 ? -8.935 -12.933 5.628 1.00 95.75 81 GLN A O 1
ATOM 622 N N . LEU A 1 82 ? -9.362 -12.157 7.685 1.00 94.94 82 LEU A N 1
ATOM 623 C CA . LEU A 1 82 ? -8.803 -13.341 8.351 1.00 94.94 82 LEU A CA 1
ATOM 624 C C . LEU A 1 82 ? -9.564 -14.626 7.985 1.00 94.94 82 LEU A C 1
ATOM 626 O O . LEU A 1 82 ? -8.927 -15.656 7.743 1.00 94.94 82 LEU A O 1
ATOM 630 N N . PHE A 1 83 ? -10.894 -14.575 7.892 1.00 95.62 83 PHE A N 1
ATOM 631 C CA . PHE A 1 83 ? -11.711 -15.700 7.431 1.00 95.62 83 PHE A CA 1
ATOM 632 C C . PHE A 1 83 ? -11.532 -15.967 5.936 1.00 95.62 83 PHE A C 1
ATOM 634 O O . PHE A 1 83 ? -11.312 -17.116 5.549 1.00 95.62 83 PHE A O 1
ATOM 641 N N . ARG A 1 84 ? -11.539 -14.926 5.098 1.00 95.06 84 ARG A N 1
ATOM 642 C CA . ARG A 1 84 ? -11.359 -15.026 3.642 1.00 95.06 84 ARG A CA 1
ATOM 643 C C . ARG A 1 84 ? -10.049 -15.711 3.262 1.00 95.06 84 ARG A C 1
ATOM 645 O O . ARG A 1 84 ? -10.023 -16.524 2.343 1.00 95.06 84 ARG A O 1
ATOM 652 N N . PHE A 1 85 ? -8.965 -15.403 3.972 1.00 93.75 85 PHE A N 1
ATOM 653 C CA . PHE A 1 85 ? -7.659 -16.036 3.766 1.00 93.75 85 PHE A CA 1
ATOM 654 C C . PHE A 1 85 ? -7.458 -17.308 4.600 1.00 93.75 85 PHE A C 1
ATOM 656 O O . PHE A 1 85 ? -6.361 -17.871 4.596 1.00 93.75 85 PHE A O 1
ATOM 663 N N . ASN A 1 86 ? -8.505 -17.768 5.293 1.00 93.69 86 ASN A N 1
ATOM 664 C CA . ASN A 1 86 ? -8.517 -18.961 6.134 1.00 93.69 86 ASN A CA 1
ATOM 665 C C . ASN A 1 86 ? -7.413 -18.959 7.212 1.00 93.69 86 ASN A C 1
ATOM 667 O O . ASN A 1 86 ? -6.925 -20.010 7.625 1.00 93.69 86 ASN A O 1
ATOM 671 N N . LEU A 1 87 ? -7.012 -17.770 7.671 1.00 93.44 87 LEU A N 1
ATOM 672 C CA . LEU A 1 87 ? -5.926 -17.578 8.636 1.00 93.44 87 LEU A CA 1
ATOM 673 C C . LEU A 1 87 ? -6.332 -17.968 10.060 1.00 93.44 87 LEU A C 1
ATOM 675 O O . LEU A 1 87 ? -5.464 -18.273 10.871 1.00 93.44 87 LEU A O 1
ATOM 679 N N . ILE A 1 88 ? -7.638 -17.989 10.349 1.00 92.56 88 ILE A N 1
ATOM 680 C CA . ILE A 1 88 ? -8.178 -18.465 11.628 1.00 92.56 88 ILE A CA 1
ATOM 681 C C . ILE A 1 88 ? -7.951 -19.975 11.794 1.00 92.56 88 ILE A C 1
ATOM 683 O O . ILE A 1 88 ? -7.531 -20.415 12.860 1.00 92.56 88 ILE A O 1
ATOM 687 N N . ASN A 1 89 ? -8.182 -20.764 10.738 1.00 93.00 89 ASN A N 1
ATOM 688 C CA . ASN A 1 89 ? -8.043 -22.224 10.797 1.00 93.00 89 ASN A CA 1
ATOM 689 C C . ASN A 1 89 ? -6.640 -22.697 10.394 1.00 93.00 89 ASN A C 1
ATOM 691 O O . ASN A 1 89 ? -6.170 -23.727 10.872 1.00 93.00 89 ASN A O 1
ATOM 695 N N . HIS A 1 90 ? -5.963 -21.951 9.518 1.00 91.69 90 HIS A N 1
ATOM 696 C CA . HIS A 1 90 ? -4.610 -22.246 9.053 1.00 91.69 90 HIS A CA 1
ATOM 697 C C . HIS A 1 90 ? -3.697 -21.042 9.303 1.00 91.69 90 HIS A C 1
ATOM 699 O O . HIS A 1 90 ? -3.366 -20.301 8.368 1.00 91.69 90 HIS A O 1
ATOM 705 N N . PRO A 1 91 ? -3.271 -20.829 10.561 1.00 87.50 91 PRO A N 1
ATOM 706 C CA . PRO A 1 91 ? -2.329 -19.768 10.872 1.00 87.50 91 PRO A CA 1
ATOM 707 C C . PRO A 1 91 ? -1.025 -20.005 10.103 1.00 87.50 91 PRO A C 1
ATOM 709 O O . PRO A 1 91 ? -0.464 -21.104 10.105 1.00 87.50 91 PRO A O 1
ATOM 712 N N . ARG A 1 92 ? -0.530 -18.970 9.419 1.00 82.19 92 ARG A N 1
ATOM 713 C CA . ARG A 1 92 ? 0.743 -19.064 8.698 1.00 82.19 92 ARG A CA 1
ATOM 714 C C . ARG A 1 92 ? 1.894 -19.077 9.696 1.00 82.19 92 ARG A C 1
ATOM 716 O O . ARG A 1 92 ? 2.051 -18.142 10.474 1.00 82.19 92 ARG A O 1
ATOM 723 N N . SER A 1 93 ? 2.730 -20.104 9.614 1.00 77.06 93 SER A N 1
ATOM 724 C CA . SER A 1 93 ? 4.047 -20.109 10.242 1.00 77.06 93 SER A CA 1
ATOM 725 C C . SER A 1 93 ? 5.081 -19.708 9.194 1.00 77.06 93 SER A C 1
ATOM 727 O O . SER A 1 93 ? 5.144 -20.307 8.121 1.00 77.06 93 SER A O 1
ATOM 729 N N . ALA A 1 94 ? 5.862 -18.670 9.479 1.00 73.62 94 ALA A N 1
ATOM 730 C CA . ALA A 1 94 ? 7.026 -18.309 8.685 1.00 73.62 94 ALA A CA 1
ATOM 731 C C . ALA A 1 94 ? 8.275 -18.522 9.538 1.00 73.62 94 ALA A C 1
ATOM 733 O O . ALA A 1 94 ? 8.305 -18.137 10.708 1.00 73.62 94 ALA A O 1
ATOM 734 N N . THR A 1 95 ? 9.311 -19.117 8.954 1.00 80.62 95 THR A N 1
ATOM 735 C CA . THR A 1 95 ? 10.624 -19.211 9.592 1.00 80.62 95 THR A CA 1
ATOM 736 C C . THR A 1 95 ? 11.535 -18.141 9.010 1.00 80.62 95 THR A C 1
ATOM 738 O O . THR A 1 95 ? 11.531 -17.887 7.805 1.00 80.62 95 THR A O 1
ATOM 741 N N . MET A 1 96 ? 12.378 -17.541 9.851 1.00 81.38 96 MET A N 1
ATOM 742 C CA . MET A 1 96 ? 13.405 -16.604 9.376 1.00 81.38 96 MET A CA 1
ATOM 743 C C . MET A 1 96 ? 14.481 -17.286 8.513 1.00 81.38 96 MET A C 1
ATOM 745 O O . MET A 1 96 ? 15.271 -16.610 7.866 1.00 81.38 96 MET A O 1
ATOM 749 N N . SER A 1 97 ? 14.510 -18.622 8.490 1.00 85.12 97 SER A N 1
ATOM 750 C CA . SER A 1 97 ? 15.423 -19.430 7.678 1.00 85.12 97 SER A CA 1
ATOM 751 C C . SER A 1 97 ? 14.916 -19.722 6.262 1.00 85.12 97 SER A C 1
ATOM 753 O O . SER A 1 97 ? 15.651 -20.309 5.468 1.00 85.12 97 SER A O 1
ATOM 755 N N . ALA A 1 98 ? 13.675 -19.355 5.929 1.00 86.25 98 ALA A N 1
ATOM 756 C CA . ALA A 1 98 ? 13.117 -19.614 4.609 1.00 86.25 98 ALA A CA 1
ATOM 757 C C . ALA A 1 98 ? 13.892 -18.865 3.508 1.00 86.25 98 ALA A C 1
ATOM 759 O O . ALA A 1 98 ? 14.253 -17.694 3.646 1.00 86.25 98 ALA A O 1
ATOM 760 N N . VAL A 1 99 ? 14.129 -19.532 2.374 1.00 88.44 99 VAL A N 1
ATOM 761 C CA . VAL A 1 99 ? 14.847 -18.934 1.239 1.00 88.44 99 VAL A CA 1
ATOM 762 C C . VAL A 1 99 ? 13.949 -17.915 0.532 1.00 88.44 99 VAL A C 1
ATOM 764 O O . VAL A 1 99 ? 13.075 -18.278 -0.250 1.00 88.44 99 VAL A O 1
ATOM 767 N N . ALA A 1 100 ? 14.202 -16.626 0.760 1.00 87.06 100 ALA A N 1
ATOM 768 C CA . ALA A 1 100 ? 13.443 -15.533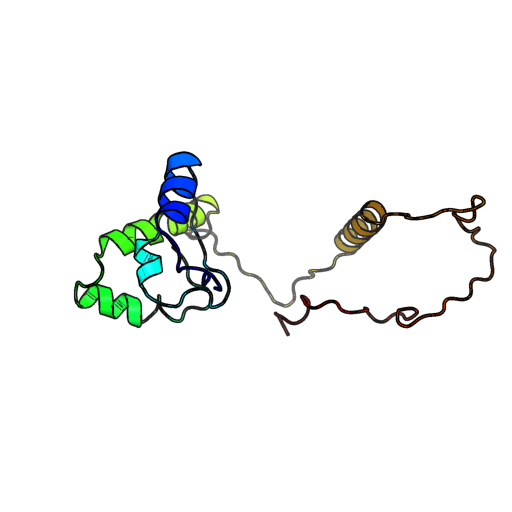 0.141 1.00 87.06 100 ALA A CA 1
ATOM 769 C C . ALA A 1 100 ? 13.977 -15.090 -1.242 1.00 87.06 100 ALA A C 1
ATOM 771 O O . ALA A 1 100 ? 13.302 -14.360 -1.965 1.00 87.06 100 ALA A O 1
ATOM 772 N N . SER A 1 101 ? 15.174 -15.536 -1.648 1.00 91.06 101 SER A N 1
ATOM 773 C CA . SER A 1 101 ? 15.847 -15.100 -2.886 1.00 91.06 101 SER A CA 1
ATOM 774 C C . SER A 1 101 ? 16.333 -16.290 -3.720 1.00 91.06 101 SER A C 1
ATOM 776 O O . SER A 1 101 ? 17.529 -16.580 -3.814 1.00 91.06 101 SER A O 1
ATOM 778 N N . THR A 1 102 ? 15.380 -17.029 -4.292 1.00 95.25 102 THR A N 1
ATOM 779 C CA . THR A 1 102 ? 15.651 -18.180 -5.167 1.00 95.25 102 THR A CA 1
ATOM 780 C C . THR A 1 102 ? 16.243 -17.732 -6.511 1.00 95.25 102 THR A C 1
ATOM 782 O O . THR A 1 102 ? 16.165 -16.559 -6.881 1.00 95.25 102 THR A O 1
ATOM 785 N N . ALA A 1 103 ? 16.823 -18.662 -7.278 1.00 96.31 103 ALA A N 1
ATOM 786 C CA . ALA A 1 103 ? 17.303 -18.364 -8.633 1.00 96.31 103 ALA A CA 1
ATOM 787 C C . ALA A 1 103 ? 16.178 -17.814 -9.532 1.00 96.31 103 ALA A C 1
ATOM 789 O O . ALA A 1 103 ? 16.384 -16.816 -10.216 1.00 96.31 103 ALA A O 1
ATOM 790 N N . ALA A 1 104 ? 14.973 -18.386 -9.431 1.00 96.94 104 ALA A N 1
ATOM 791 C CA . ALA A 1 104 ? 13.796 -17.919 -10.158 1.00 96.94 104 ALA A CA 1
ATOM 792 C C . ALA A 1 104 ? 13.375 -16.491 -9.754 1.00 96.94 104 ALA A C 1
ATOM 794 O O . ALA A 1 104 ? 13.070 -15.674 -10.622 1.00 96.94 104 ALA A O 1
ATOM 795 N N . HIS A 1 105 ? 13.409 -16.142 -8.457 1.00 96.50 105 HIS A N 1
ATOM 796 C CA . HIS A 1 105 ? 13.133 -14.765 -8.013 1.00 96.50 105 HIS A CA 1
ATOM 797 C C . HIS A 1 105 ? 14.143 -13.774 -8.602 1.00 96.50 105 HIS A C 1
ATOM 799 O O . HIS A 1 105 ? 13.759 -12.692 -9.046 1.00 96.50 1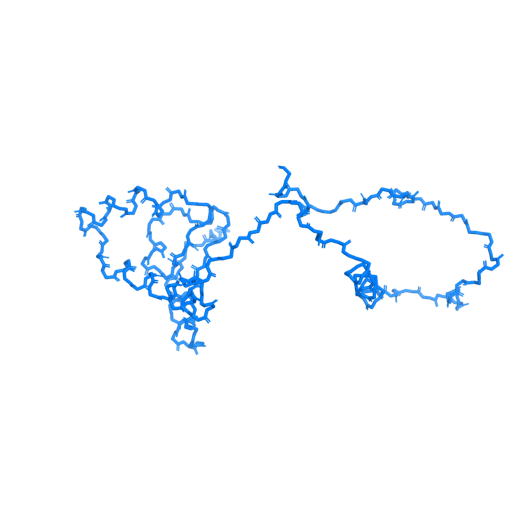05 HIS A O 1
ATOM 805 N N . ARG A 1 106 ? 15.431 -14.144 -8.631 1.00 95.12 106 ARG A N 1
ATOM 806 C CA . ARG A 1 106 ? 16.489 -13.301 -9.205 1.00 95.12 106 ARG A CA 1
ATOM 807 C C . ARG A 1 106 ? 16.311 -13.102 -10.706 1.00 95.12 106 ARG A C 1
ATOM 809 O O . ARG A 1 106 ? 16.422 -11.976 -11.166 1.00 95.12 106 ARG A O 1
ATOM 816 N N . GLU A 1 107 ? 15.974 -14.151 -11.448 1.00 97.44 107 GLU A N 1
ATOM 817 C CA . GLU A 1 107 ? 15.707 -14.054 -12.886 1.00 97.44 107 GLU A CA 1
ATOM 818 C C . GLU A 1 107 ? 14.527 -13.115 -13.194 1.00 97.44 107 GLU A C 1
ATOM 820 O O . GLU A 1 107 ? 14.613 -12.267 -14.083 1.00 97.44 107 GLU A O 1
ATOM 825 N N . ILE A 1 108 ? 13.430 -13.216 -12.435 1.00 97.38 108 ILE A N 1
ATOM 826 C CA . ILE A 1 108 ? 12.291 -12.292 -12.563 1.00 97.38 108 ILE A CA 1
ATOM 827 C C . ILE A 1 108 ? 12.718 -10.858 -12.217 1.00 97.38 108 ILE A C 1
ATOM 829 O O . ILE A 1 108 ? 12.406 -9.930 -12.961 1.00 97.38 108 ILE A O 1
ATOM 833 N N . SER A 1 109 ? 13.470 -10.676 -11.128 1.00 96.06 109 SER A N 1
ATOM 834 C CA . SER A 1 109 ? 13.999 -9.373 -10.712 1.00 96.06 109 SER A CA 1
ATOM 835 C C . SER A 1 109 ? 14.874 -8.728 -11.793 1.00 96.06 109 SER A C 1
ATOM 837 O O . SER A 1 109 ? 14.734 -7.532 -12.046 1.00 96.06 109 SER A O 1
ATOM 839 N N . THR A 1 110 ? 15.752 -9.497 -12.443 1.00 95.44 110 THR A N 1
ATOM 840 C CA . THR A 1 110 ? 16.589 -9.017 -13.553 1.00 95.44 110 THR A CA 1
ATOM 841 C C . THR A 1 110 ? 15.733 -8.556 -14.727 1.00 95.44 110 THR A C 1
ATOM 843 O O . THR A 1 110 ? 15.899 -7.428 -15.182 1.00 95.44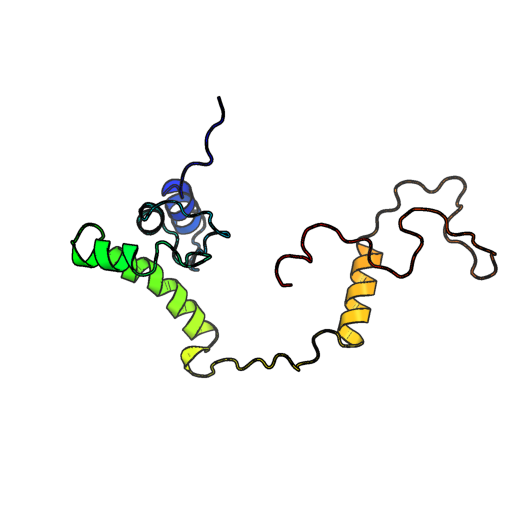 110 THR A O 1
ATOM 846 N N . ARG A 1 111 ? 14.748 -9.359 -15.151 1.00 97.88 111 ARG A N 1
ATOM 847 C CA . ARG A 1 111 ? 13.853 -8.986 -16.260 1.00 97.88 111 ARG A CA 1
ATOM 848 C C . ARG A 1 111 ? 13.057 -7.712 -15.978 1.00 97.88 111 ARG A C 1
ATOM 850 O O . ARG A 1 111 ? 12.910 -6.876 -16.863 1.00 97.88 111 ARG A O 1
ATOM 857 N N . ILE A 1 112 ? 12.562 -7.536 -14.749 1.00 97.88 112 ILE A N 1
ATOM 858 C CA . ILE A 1 112 ? 11.861 -6.305 -14.344 1.00 97.88 112 ILE A CA 1
ATOM 859 C C . ILE A 1 112 ? 12.810 -5.100 -14.398 1.00 97.88 112 ILE A C 1
ATOM 861 O O . ILE A 1 112 ? 12.415 -4.037 -14.874 1.00 97.88 112 ILE A O 1
ATOM 865 N N . ALA A 1 113 ? 14.056 -5.252 -13.937 1.00 96.25 113 ALA A N 1
ATOM 866 C CA . ALA A 1 113 ? 15.053 -4.183 -13.977 1.00 96.25 113 ALA A CA 1
ATOM 867 C C . ALA A 1 113 ? 15.422 -3.783 -15.417 1.00 96.25 113 ALA A C 1
ATOM 869 O O . ALA A 1 113 ? 15.508 -2.591 -15.720 1.00 96.25 113 ALA A O 1
ATOM 870 N N . GLU A 1 114 ? 15.589 -4.760 -16.308 1.00 96.25 114 GLU A N 1
ATOM 871 C CA . GLU A 1 114 ? 15.837 -4.528 -17.735 1.00 96.25 114 GLU A CA 1
ATOM 872 C C . GLU A 1 114 ? 14.652 -3.813 -18.396 1.00 96.25 114 GLU A C 1
ATOM 874 O O . GLU A 1 114 ? 14.840 -2.780 -19.035 1.00 96.25 114 GLU A O 1
ATOM 879 N N . ALA A 1 115 ? 13.424 -4.296 -18.178 1.00 97.56 115 ALA A N 1
ATOM 880 C CA . ALA A 1 115 ? 12.218 -3.713 -18.768 1.00 97.56 115 ALA A CA 1
ATOM 881 C C . ALA A 1 115 ? 11.873 -2.318 -18.213 1.00 97.56 115 ALA A C 1
ATOM 883 O O . ALA A 1 115 ? 11.302 -1.494 -18.924 1.00 97.56 115 ALA A O 1
ATOM 884 N N . GLY A 1 116 ? 12.208 -2.047 -16.948 1.00 97.25 116 GLY A N 1
ATOM 885 C CA . GLY A 1 116 ? 11.986 -0.753 -16.299 1.00 97.25 116 GLY A CA 1
ATOM 886 C C . GLY A 1 116 ? 13.049 0.303 -16.616 1.00 97.25 116 GLY A C 1
ATOM 887 O O . GLY A 1 116 ? 12.901 1.458 -16.213 1.00 97.25 116 GLY A O 1
ATOM 888 N N . THR A 1 117 ? 14.130 -0.066 -17.309 1.00 96.81 117 THR A N 1
ATOM 889 C CA . THR A 1 117 ? 15.204 0.865 -17.668 1.00 96.81 117 THR A CA 1
ATOM 890 C C . THR A 1 117 ? 14.798 1.717 -18.869 1.00 96.81 117 THR A C 1
ATOM 892 O O . THR A 1 117 ? 14.349 1.205 -19.890 1.00 96.81 117 THR A O 1
ATOM 895 N N . VAL A 1 118 ? 15.009 3.034 -18.778 1.00 97.69 118 VAL A N 1
ATOM 896 C CA . VAL A 1 118 ? 14.680 3.984 -19.852 1.00 97.69 118 VAL A CA 1
ATOM 897 C C . VAL A 1 118 ? 15.959 4.556 -20.460 1.00 97.69 118 VAL A C 1
ATOM 899 O O . VAL A 1 118 ? 16.732 5.236 -19.783 1.00 97.69 118 VAL A O 1
ATOM 902 N N . LEU A 1 119 ? 16.167 4.322 -21.758 1.00 97.25 119 LEU A N 1
ATOM 903 C CA . LEU A 1 119 ? 17.272 4.905 -22.517 1.00 97.25 119 LEU A CA 1
ATOM 904 C C . LEU A 1 119 ? 16.923 6.332 -22.958 1.00 97.25 119 LEU A C 1
ATOM 906 O O . LEU A 1 119 ? 16.191 6.532 -23.922 1.00 97.25 119 LEU A O 1
ATOM 910 N N . LEU A 1 120 ? 17.465 7.331 -22.260 1.00 98.19 120 LEU A N 1
ATOM 911 C CA . LEU A 1 120 ? 17.152 8.743 -22.527 1.00 98.19 120 LEU A CA 1
ATOM 912 C C . LEU A 1 120 ? 17.833 9.302 -23.786 1.00 98.19 120 LEU A C 1
ATOM 914 O O . LEU A 1 120 ? 17.328 10.242 -24.396 1.00 98.19 120 LEU A O 1
ATOM 918 N N . LYS A 1 121 ? 18.996 8.762 -24.170 1.00 97.62 121 LYS A N 1
ATOM 919 C CA . LYS A 1 121 ? 19.772 9.226 -25.328 1.00 97.62 121 LYS A CA 1
ATOM 920 C C . LYS A 1 121 ? 20.618 8.092 -25.900 1.00 97.62 121 LYS A C 1
ATOM 922 O O . LYS A 1 121 ? 21.357 7.453 -25.162 1.00 97.62 121 LYS A O 1
ATOM 927 N N . ASN A 1 122 ? 20.569 7.915 -27.220 1.00 98.00 122 ASN A N 1
ATOM 928 C CA . ASN A 1 122 ? 21.448 7.012 -27.969 1.00 98.00 122 ASN A CA 1
ATOM 929 C C . ASN A 1 122 ? 21.959 7.716 -29.234 1.00 98.00 122 ASN A C 1
ATOM 931 O O . ASN A 1 122 ? 21.405 7.560 -30.320 1.00 98.00 122 ASN A O 1
ATOM 935 N N . ALA A 1 123 ? 22.962 8.581 -29.081 1.00 97.56 123 ALA A N 1
ATOM 936 C CA . ALA A 1 123 ? 23.535 9.296 -30.217 1.00 97.56 123 ALA A CA 1
ATOM 937 C C . ALA A 1 123 ? 24.425 8.358 -31.040 1.00 97.56 123 ALA A C 1
ATOM 939 O O . ALA A 1 123 ? 25.158 7.555 -30.470 1.00 97.56 123 ALA A O 1
ATOM 940 N N . GLN A 1 124 ? 24.372 8.494 -32.369 1.00 96.56 124 GLN A N 1
ATOM 941 C CA . GLN A 1 124 ? 25.220 7.742 -33.305 1.00 96.56 124 GLN A CA 1
ATOM 942 C C . GLN A 1 124 ? 25.119 6.213 -33.161 1.00 96.56 124 GLN A C 1
ATOM 944 O O . GLN A 1 124 ? 26.054 5.508 -33.515 1.00 96.56 124 GLN A O 1
ATOM 949 N N . HIS A 1 125 ? 23.994 5.698 -32.651 1.00 95.38 125 HIS A N 1
ATOM 950 C CA . HIS A 1 125 ? 23.790 4.262 -32.427 1.00 95.38 125 HIS A CA 1
ATOM 951 C C . HIS A 1 125 ? 24.885 3.609 -31.566 1.00 95.38 125 HIS A C 1
ATOM 953 O O . HIS A 1 125 ? 25.241 2.458 -31.792 1.00 95.38 125 HIS A O 1
ATOM 959 N N . LEU A 1 126 ? 25.413 4.340 -30.578 1.00 95.75 126 LEU A N 1
ATOM 960 C CA . LEU A 1 126 ? 26.471 3.844 -29.694 1.00 95.75 126 LEU A CA 1
ATOM 961 C C . LEU A 1 126 ? 26.077 2.550 -28.964 1.00 95.75 126 LEU A C 1
ATOM 963 O O . LEU A 1 126 ? 26.916 1.684 -28.752 1.00 95.75 126 LEU A O 1
ATOM 967 N N . LEU A 1 127 ? 24.814 2.426 -28.552 1.00 95.81 127 LEU A N 1
ATOM 968 C CA . LEU A 1 127 ? 24.289 1.210 -27.930 1.00 95.81 127 LEU A CA 1
ATOM 969 C C . LEU A 1 127 ? 23.497 0.364 -28.941 1.00 95.81 127 LEU A C 1
ATOM 971 O O . LEU A 1 127 ? 22.745 0.950 -29.733 1.00 95.81 127 LEU A O 1
ATOM 975 N N . PRO A 1 128 ? 23.560 -0.985 -28.850 1.00 95.50 128 PRO A N 1
ATOM 976 C CA . PRO A 1 128 ? 24.258 -1.783 -27.825 1.00 95.50 128 PRO A CA 1
ATOM 977 C C . PRO A 1 128 ? 25.772 -1.925 -28.069 1.00 95.50 128 PRO A C 1
ATOM 979 O O . PRO A 1 128 ? 26.213 -2.013 -29.209 1.00 95.50 128 PRO A O 1
ATOM 982 N N . LEU A 1 129 ? 26.557 -2.006 -26.986 1.00 95.38 129 LEU A N 1
ATOM 983 C CA . LEU A 1 129 ? 28.002 -2.262 -27.059 1.00 95.38 129 LEU A CA 1
ATOM 984 C C . LEU A 1 129 ? 28.279 -3.710 -27.483 1.00 95.38 129 LEU A C 1
ATOM 986 O O . LEU A 1 129 ? 27.565 -4.632 -27.075 1.00 95.38 129 LEU A O 1
ATOM 990 N N . ALA A 1 130 ? 29.344 -3.929 -28.252 1.00 94.00 130 ALA A N 1
ATOM 991 C CA . ALA A 1 130 ? 29.769 -5.277 -28.613 1.00 94.00 130 ALA A CA 1
ATOM 992 C C . ALA A 1 130 ? 30.490 -5.968 -27.442 1.00 94.00 130 ALA A C 1
ATOM 994 O O . ALA A 1 130 ? 31.285 -5.361 -26.728 1.00 94.00 130 ALA A O 1
ATOM 995 N N . ALA A 1 131 ? 30.275 -7.278 -27.277 1.00 91.00 131 ALA A N 1
ATOM 996 C CA . ALA A 1 131 ? 30.864 -8.059 -26.181 1.00 91.00 131 ALA A CA 1
ATOM 997 C C . ALA A 1 131 ? 32.407 -8.116 -26.202 1.00 91.00 131 ALA A C 1
ATOM 999 O O . ALA A 1 131 ? 33.029 -8.432 -25.192 1.00 91.00 131 ALA A O 1
ATOM 1000 N N . SER A 1 132 ? 33.027 -7.828 -27.349 1.00 93.38 132 SER A N 1
ATOM 1001 C CA . SER A 1 132 ? 34.482 -7.802 -27.529 1.00 93.38 132 SER A CA 1
ATOM 1002 C C . SER A 1 132 ? 35.137 -6.476 -27.128 1.00 93.38 132 SER A C 1
ATOM 1004 O O . SER A 1 132 ? 36.364 -6.367 -27.184 1.00 93.38 132 SER A O 1
ATOM 1006 N N . GLU A 1 133 ? 34.361 -5.449 -26.776 1.00 93.00 133 GLU A N 1
ATOM 1007 C CA . GLU A 1 133 ? 34.911 -4.143 -26.418 1.00 93.00 133 GLU A CA 1
ATOM 1008 C C . GLU A 1 133 ? 35.557 -4.143 -25.030 1.00 93.00 133 GLU A C 1
ATOM 1010 O O . GLU A 1 133 ? 35.092 -4.778 -24.082 1.00 93.00 133 GLU A O 1
ATOM 1015 N N . LYS A 1 134 ? 36.642 -3.376 -24.890 1.00 95.06 134 LYS A N 1
ATOM 1016 C CA . LYS A 1 134 ? 37.238 -3.084 -23.584 1.00 95.06 134 LYS A CA 1
ATOM 1017 C C . LYS A 1 134 ? 36.510 -1.893 -22.976 1.00 95.06 134 LYS A C 1
ATOM 1019 O O . LYS A 1 134 ? 36.662 -0.769 -23.444 1.00 95.06 134 LYS A O 1
ATOM 1024 N N . ILE A 1 135 ? 35.743 -2.150 -21.924 1.00 93.25 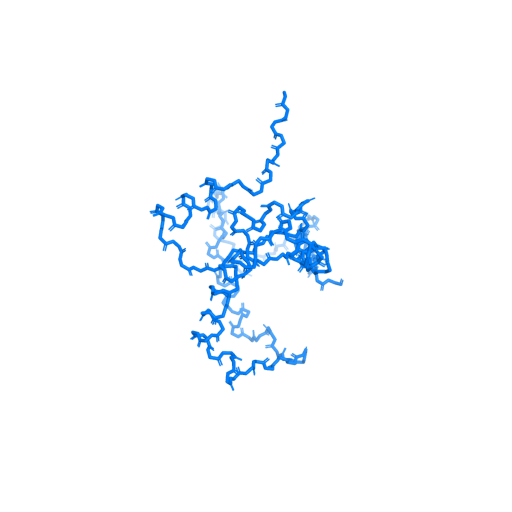135 ILE A N 1
ATOM 1025 C CA . ILE A 1 135 ? 34.899 -1.150 -21.271 1.00 93.25 135 ILE A CA 1
ATOM 1026 C C . ILE A 1 135 ? 35.588 -0.659 -19.998 1.00 93.25 135 ILE A C 1
ATOM 1028 O O . ILE A 1 135 ? 36.002 -1.452 -19.154 1.00 93.25 135 ILE A O 1
ATOM 1032 N N . VAL A 1 136 ? 35.674 0.660 -19.840 1.00 94.38 136 VAL A N 1
ATOM 1033 C CA . VAL A 1 136 ? 36.095 1.299 -18.590 1.00 94.38 136 VAL A CA 1
ATOM 1034 C C . VAL A 1 136 ? 34.848 1.816 -17.875 1.00 94.38 136 VAL A C 1
ATOM 1036 O O . VAL A 1 136 ? 34.109 2.631 -18.421 1.00 94.38 136 VAL A O 1
ATOM 1039 N N . VAL A 1 137 ? 34.605 1.340 -16.652 1.00 92.50 137 VAL A N 1
ATOM 1040 C CA . VAL A 1 137 ? 33.453 1.742 -15.829 1.00 92.50 137 VAL A CA 1
ATOM 1041 C C . VAL A 1 137 ? 33.932 2.721 -14.759 1.00 92.50 137 VAL A C 1
ATOM 1043 O O . VAL A 1 137 ? 34.738 2.360 -13.905 1.00 92.50 137 VAL A O 1
ATOM 1046 N N . ILE A 1 138 ? 33.460 3.969 -14.809 1.00 94.00 138 ILE A N 1
ATOM 1047 C CA . ILE A 1 138 ? 33.864 5.049 -13.893 1.00 94.00 138 ILE A CA 1
ATOM 1048 C C . ILE A 1 138 ? 32.616 5.685 -13.280 1.00 94.00 138 ILE A C 1
ATOM 1050 O O . ILE A 1 138 ? 31.618 5.906 -13.963 1.00 94.00 138 ILE A O 1
ATOM 1054 N N . GLY A 1 139 ? 32.689 6.017 -11.992 1.00 90.50 139 GLY A N 1
ATOM 1055 C CA . GLY A 1 139 ? 31.658 6.759 -11.270 1.00 90.50 139 GLY A CA 1
ATOM 1056 C C . GLY A 1 139 ? 31.413 6.207 -9.864 1.00 90.50 139 GLY A C 1
ATOM 1057 O O . GLY A 1 139 ? 31.871 5.114 -9.540 1.00 90.50 139 GLY A O 1
ATOM 1058 N N . PRO A 1 140 ? 30.657 6.925 -9.016 1.00 89.06 140 PRO A N 1
ATOM 1059 C CA . PRO A 1 140 ? 30.403 6.514 -7.630 1.00 89.06 140 PRO A CA 1
ATOM 1060 C C . PRO A 1 140 ? 29.618 5.196 -7.511 1.00 89.06 140 PRO A C 1
ATOM 1062 O O . PRO A 1 140 ? 29.669 4.546 -6.475 1.00 89.06 140 PRO A O 1
ATOM 1065 N N . ALA A 1 141 ? 28.912 4.790 -8.572 1.00 87.19 141 ALA A N 1
ATOM 1066 C CA . ALA A 1 141 ? 28.182 3.525 -8.649 1.00 87.19 141 ALA A CA 1
ATOM 1067 C C . ALA A 1 141 ? 28.965 2.405 -9.367 1.00 87.19 141 ALA A C 1
ATOM 1069 O O . ALA A 1 141 ? 28.428 1.317 -9.555 1.00 87.19 141 ALA A O 1
ATOM 1070 N N . ALA A 1 142 ? 30.218 2.644 -9.777 1.00 87.81 142 ALA A N 1
ATOM 1071 C CA . ALA A 1 142 ? 31.064 1.670 -10.473 1.00 87.81 142 ALA A CA 1
ATOM 1072 C C . ALA A 1 142 ? 31.668 0.645 -9.493 1.00 87.81 142 ALA A C 1
ATOM 1074 O O . ALA A 1 142 ? 32.883 0.499 -9.383 1.00 87.81 142 ALA A O 1
ATOM 1075 N N . SER A 1 143 ? 30.816 -0.038 -8.729 1.00 86.00 143 SER A N 1
ATOM 1076 C CA . SER A 1 143 ? 31.230 -1.070 -7.780 1.00 86.00 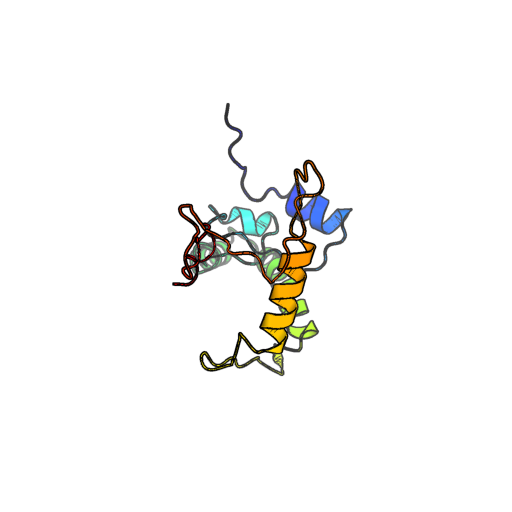143 SER A CA 1
ATOM 1077 C C . SER A 1 143 ? 30.192 -2.188 -7.693 1.00 86.00 143 SER A C 1
ATOM 1079 O O . SER A 1 143 ? 29.037 -2.011 -8.071 1.00 86.00 143 SER A O 1
ATOM 1081 N N . ALA A 1 144 ? 30.593 -3.334 -7.141 1.00 74.44 144 ALA A N 1
ATOM 1082 C CA . ALA A 1 144 ? 29.677 -4.433 -6.834 1.00 74.44 144 ALA A CA 1
ATOM 1083 C C . ALA A 1 144 ? 28.774 -4.151 -5.613 1.00 74.44 144 ALA A C 1
ATOM 1085 O O . ALA A 1 144 ? 27.900 -4.957 -5.291 1.00 74.44 144 ALA A O 1
ATOM 1086 N N . GLN A 1 145 ? 28.986 -3.036 -4.905 1.00 75.50 145 GLN A N 1
ATOM 1087 C CA . GLN A 1 145 ? 28.159 -2.659 -3.767 1.00 75.50 145 GLN A CA 1
ATOM 1088 C C . GLN A 1 145 ? 26.860 -2.009 -4.238 1.00 75.50 145 GLN A C 1
ATOM 1090 O O . GLN A 1 145 ? 26.826 -1.211 -5.176 1.00 75.50 145 GLN A O 1
ATOM 1095 N N . VAL A 1 146 ? 25.770 -2.327 -3.541 1.00 67.00 146 VAL A N 1
ATOM 1096 C CA . VAL A 1 146 ? 24.475 -1.698 -3.790 1.00 67.00 146 VAL A CA 1
ATOM 1097 C C . VAL A 1 146 ? 24.599 -0.203 -3.507 1.00 67.00 146 VAL A C 1
ATOM 1099 O O . VAL A 1 146 ? 24.849 0.203 -2.374 1.00 67.00 146 VAL A O 1
ATOM 1102 N N . THR A 1 147 ? 24.351 0.628 -4.518 1.00 65.25 147 THR A N 1
ATOM 1103 C CA . THR A 1 147 ? 24.119 2.060 -4.301 1.00 65.25 147 THR A CA 1
ATOM 1104 C C . THR A 1 147 ? 22.738 2.205 -3.655 1.00 65.25 147 THR A C 1
ATOM 1106 O O . THR A 1 147 ? 21.710 2.172 -4.333 1.00 65.25 147 THR A O 1
ATOM 1109 N N . VAL A 1 148 ? 22.691 2.244 -2.322 1.00 57.44 148 VAL A N 1
ATOM 1110 C CA . VAL A 1 148 ? 21.431 2.195 -1.569 1.00 57.44 148 VAL A CA 1
ATOM 1111 C C . VAL A 1 148 ? 20.624 3.478 -1.779 1.00 57.44 148 VAL A C 1
ATOM 1113 O O . VAL A 1 148 ? 21.133 4.586 -1.620 1.00 57.44 148 VAL A O 1
ATOM 1116 N N . ARG A 1 149 ? 19.325 3.325 -2.066 1.00 59.41 149 ARG A N 1
ATOM 1117 C CA . ARG A 1 149 ? 18.318 4.375 -1.860 1.00 59.41 149 ARG A CA 1
ATOM 1118 C C . ARG A 1 149 ? 17.390 4.003 -0.695 1.00 59.41 149 ARG A C 1
ATOM 1120 O O . ARG A 1 149 ? 17.174 2.832 -0.392 1.00 59.41 149 ARG A O 1
ATOM 1127 N N . ARG A 1 150 ? 16.885 5.055 -0.050 1.00 50.41 150 ARG A N 1
ATOM 1128 C CA . ARG A 1 150 ? 16.428 5.228 1.347 1.00 50.41 150 ARG A CA 1
ATOM 1129 C C . ARG A 1 150 ? 15.473 4.188 1.977 1.00 50.41 150 ARG A C 1
ATOM 1131 O O . ARG A 1 150 ? 15.323 4.214 3.187 1.00 50.41 150 ARG A O 1
ATOM 1138 N N . TRP A 1 151 ? 14.871 3.261 1.231 1.00 52.91 151 TRP A N 1
ATOM 1139 C CA . TRP A 1 151 ? 13.845 2.337 1.760 1.00 52.91 151 TRP A CA 1
ATOM 1140 C C . TRP A 1 151 ? 14.352 0.957 2.220 1.00 52.91 151 TRP A C 1
ATOM 1142 O O . TRP A 1 151 ? 13.584 0.185 2.783 1.00 52.91 151 TRP A O 1
ATOM 1152 N N . ARG A 1 152 ? 15.645 0.633 2.056 1.00 51.94 152 ARG A N 1
ATOM 1153 C CA . ARG A 1 152 ? 16.217 -0.632 2.577 1.00 51.94 152 ARG A CA 1
ATOM 1154 C C . ARG A 1 152 ? 16.510 -0.632 4.087 1.00 51.94 152 ARG A C 1
ATOM 1156 O O . ARG A 1 152 ? 16.862 -1.678 4.613 1.00 51.94 152 ARG A O 1
ATOM 1163 N N . GLN A 1 153 ? 16.389 0.505 4.775 1.00 39.19 153 GLN A N 1
ATOM 1164 C CA . GLN A 1 153 ? 16.778 0.647 6.189 1.00 39.19 153 GLN A CA 1
ATOM 1165 C C . GLN A 1 153 ? 15.643 0.430 7.200 1.00 39.19 153 GLN A C 1
ATOM 1167 O O . GLN A 1 153 ? 15.908 0.428 8.394 1.00 39.19 153 GLN A O 1
ATOM 1172 N N . CYS A 1 154 ? 14.394 0.230 6.772 1.00 37.31 154 CYS A N 1
ATOM 1173 C CA . CYS A 1 154 ? 13.272 0.099 7.712 1.00 37.31 154 CYS A CA 1
ATOM 1174 C C . CYS A 1 154 ? 13.205 -1.255 8.442 1.00 37.31 154 CYS A C 1
ATOM 1176 O O . CYS A 1 154 ? 12.409 -1.398 9.363 1.00 37.31 154 CYS A O 1
ATOM 1178 N N . CYS A 1 155 ? 14.009 -2.245 8.044 1.00 33.28 155 CYS A N 1
ATOM 1179 C CA . CYS A 1 155 ? 13.989 -3.592 8.628 1.00 33.28 155 CYS A CA 1
ATOM 1180 C C . CYS A 1 155 ? 15.400 -4.108 8.963 1.00 33.28 155 CYS A C 1
ATOM 1182 O O . CYS A 1 155 ? 15.687 -5.284 8.737 1.00 33.28 155 CYS A O 1
ATOM 1184 N N . GLY A 1 156 ? 16.281 -3.210 9.417 1.00 28.42 156 GLY A N 1
ATOM 1185 C CA . GLY A 1 156 ? 17.597 -3.542 9.972 1.00 28.42 156 GLY A CA 1
ATOM 1186 C C . GLY A 1 156 ? 17.565 -3.548 11.489 1.00 28.42 156 GLY A C 1
ATOM 1187 O O . GLY A 1 156 ? 17.000 -2.580 12.042 1.00 28.42 156 GLY A O 1
#